Protein AF-A0A2N5IBX5-F1 (afdb_monomer_lite)

pLDDT: mean 93.37, std 4.97, range [61.84, 98.31]

Secondary structure (DSSP, 8-state):
-PPEEEEEEEEEESS-TT-TTS-EEEEEEEEETTEEEEEEEEEESHHHHHHHHHHHHHHHHTTSEEEEETTEEE---HHHHHHHHHHHHTT-EEGGGGGGTEEEEEEEEEETT---HHHHHIIIIIS-PEEEEE-SSEEEEEEEE-SHHHHHHS-SEEE-SSEEEEEEEEE--

Structure (mmCIF, N/CA/C/O backbone):
data_AF-A0A2N5IBX5-F1
#
_entry.id   AF-A0A2N5IBX5-F1
#
loop_
_atom_site.group_PDB
_atom_site.id
_atom_site.type_symbol
_atom_site.label_atom_id
_atom_site.label_alt_id
_atom_site.label_comp_id
_atom_site.label_asym_id
_atom_site.label_entity_id
_atom_site.label_seq_id
_atom_site.pdbx_PDB_ins_code
_atom_site.Cartn_x
_atom_site.Cartn_y
_atom_site.Cartn_z
_atom_site.occupancy
_atom_site.B_iso_or_equiv
_atom_site.auth_seq_id
_atom_site.auth_comp_id
_atom_site.auth_asym_id
_atom_site.auth_atom_id
_atom_site.pdbx_PDB_model_num
ATOM 1 N N . MET A 1 1 ? 4.826 -23.643 -7.297 1.00 61.84 1 MET A N 1
ATOM 2 C CA . MET A 1 1 ? 4.176 -22.363 -6.948 1.00 61.84 1 MET A CA 1
ATOM 3 C C . MET A 1 1 ? 3.942 -21.624 -8.258 1.00 61.84 1 MET A C 1
ATOM 5 O O . MET A 1 1 ? 4.809 -21.722 -9.117 1.00 61.84 1 MET A O 1
ATOM 9 N N . ASN A 1 2 ? 2.783 -20.997 -8.477 1.00 76.62 2 ASN A N 1
ATOM 10 C CA . ASN A 1 2 ? 2.598 -20.185 -9.686 1.00 76.62 2 ASN A CA 1
ATOM 11 C C . ASN A 1 2 ? 3.359 -18.866 -9.498 1.00 76.62 2 ASN A C 1
ATOM 13 O O . ASN A 1 2 ? 3.143 -18.230 -8.463 1.00 76.62 2 ASN A O 1
ATOM 17 N N . PRO A 1 3 ? 4.231 -18.470 -10.438 1.00 83.88 3 PRO A N 1
ATOM 18 C CA . PRO A 1 3 ? 5.017 -17.256 -10.285 1.00 83.88 3 PRO A CA 1
ATOM 19 C C . PRO A 1 3 ? 4.123 -16.015 -10.283 1.00 83.88 3 PRO A C 1
ATOM 21 O O . PRO A 1 3 ? 3.075 -15.982 -10.940 1.00 83.88 3 PRO A O 1
ATOM 24 N N . VAL A 1 4 ? 4.550 -14.993 -9.546 1.00 93.25 4 VAL A N 1
ATOM 25 C CA . VAL A 1 4 ? 3.937 -13.663 -9.580 1.00 93.25 4 VAL A CA 1
ATOM 26 C C . VAL A 1 4 ? 4.426 -12.947 -10.834 1.00 93.25 4 VAL A C 1
ATOM 28 O O . VAL A 1 4 ? 5.617 -12.967 -11.138 1.00 93.25 4 VAL A O 1
ATOM 31 N N . ILE A 1 5 ? 3.517 -12.310 -11.570 1.00 95.06 5 ILE A N 1
ATOM 32 C CA . ILE A 1 5 ? 3.883 -11.480 -12.723 1.00 95.06 5 ILE A CA 1
ATOM 33 C C . ILE A 1 5 ? 3.550 -10.034 -12.381 1.00 95.06 5 ILE A C 1
ATOM 35 O O . ILE A 1 5 ? 2.377 -9.691 -12.254 1.00 95.06 5 ILE A O 1
ATOM 39 N N . GLU A 1 6 ? 4.558 -9.183 -12.243 1.00 95.75 6 GLU A N 1
ATOM 40 C CA . GLU A 1 6 ? 4.355 -7.741 -12.120 1.00 95.75 6 GLU A CA 1
ATOM 41 C C . GLU A 1 6 ? 4.065 -7.130 -13.485 1.00 95.75 6 GLU A C 1
ATOM 43 O O . GLU A 1 6 ? 4.820 -7.325 -14.436 1.00 95.75 6 GLU A O 1
ATOM 48 N N . LEU A 1 7 ? 2.971 -6.386 -13.576 1.00 95.50 7 LEU A N 1
ATOM 49 C CA . LEU A 1 7 ? 2.484 -5.788 -14.813 1.00 95.50 7 LEU A CA 1
ATOM 50 C C . LEU A 1 7 ? 2.868 -4.312 -14.920 1.00 95.50 7 LEU A C 1
ATOM 52 O O . LEU A 1 7 ? 3.318 -3.856 -15.965 1.00 95.50 7 LEU A O 1
ATOM 56 N N . GLU A 1 8 ? 2.694 -3.569 -13.829 1.00 95.38 8 GLU A N 1
ATOM 57 C CA . GLU A 1 8 ? 2.889 -2.122 -13.781 1.00 95.38 8 GLU A CA 1
ATOM 58 C C . GLU A 1 8 ? 3.352 -1.709 -12.380 1.00 95.38 8 GLU A C 1
ATOM 60 O O . GLU A 1 8 ? 3.069 -2.386 -11.389 1.00 95.38 8 GLU A O 1
ATOM 65 N N . ARG A 1 9 ? 4.063 -0.583 -12.281 1.00 96.12 9 ARG A N 1
ATOM 66 C CA . ARG A 1 9 ? 4.423 0.038 -11.004 1.00 96.12 9 ARG A CA 1
ATOM 67 C C . ARG A 1 9 ? 4.154 1.531 -11.055 1.00 96.12 9 ARG A C 1
ATOM 69 O O . ARG A 1 9 ? 4.441 2.177 -12.060 1.00 96.12 9 ARG A O 1
ATOM 76 N N . LEU A 1 10 ? 3.659 2.076 -9.952 1.00 97.19 10 LEU A N 1
ATOM 77 C CA . LEU A 1 10 ? 3.429 3.507 -9.783 1.00 97.19 10 LEU A CA 1
ATOM 78 C C . LEU A 1 10 ? 4.025 3.962 -8.461 1.00 97.19 10 LEU A C 1
ATOM 80 O O . LEU A 1 10 ? 3.956 3.252 -7.461 1.00 97.19 10 LEU A O 1
ATOM 84 N N . VAL A 1 11 ? 4.586 5.166 -8.455 1.00 96.31 11 VAL A N 1
ATOM 85 C CA . VAL A 1 11 ? 5.093 5.801 -7.240 1.00 96.31 11 VAL A CA 1
ATOM 86 C C . VAL A 1 11 ? 4.441 7.159 -7.097 1.00 96.31 11 VAL A C 1
ATOM 88 O O . VAL A 1 11 ? 4.444 7.949 -8.040 1.00 96.31 11 VAL A O 1
ATOM 91 N N . TYR A 1 12 ? 3.928 7.434 -5.905 1.00 97.06 12 TYR A N 1
ATOM 92 C CA . TYR A 1 12 ? 3.357 8.721 -5.542 1.00 97.06 12 TYR A CA 1
ATOM 93 C C . TYR A 1 12 ? 4.194 9.401 -4.461 1.00 97.06 12 TYR A C 1
ATOM 95 O O . TYR A 1 12 ? 4.628 8.721 -3.537 1.00 97.06 12 TYR A O 1
ATOM 103 N N . PHE A 1 13 ? 4.403 10.715 -4.546 1.00 95.88 13 PHE A N 1
ATOM 104 C CA . PHE A 1 13 ? 5.039 11.528 -3.496 1.00 95.88 13 PHE A CA 1
ATOM 105 C C . PHE A 1 13 ? 4.012 12.476 -2.857 1.00 95.88 13 PHE A C 1
ATOM 107 O O . PHE A 1 13 ? 3.122 12.949 -3.563 1.00 95.88 13 PHE A O 1
ATOM 114 N N . PHE A 1 14 ? 4.120 12.768 -1.554 1.00 94.88 14 PHE A N 1
ATOM 115 C CA . PHE A 1 14 ? 3.107 13.572 -0.844 1.00 94.88 14 PHE A CA 1
ATOM 116 C C . PHE A 1 14 ? 3.429 15.073 -0.787 1.00 94.88 14 PHE A C 1
ATOM 118 O O . PHE A 1 14 ? 2.514 15.889 -0.813 1.00 94.88 14 PHE A O 1
ATOM 125 N N . LYS A 1 15 ? 4.708 15.460 -0.746 1.00 90.81 15 LYS A N 1
ATOM 126 C CA . LYS A 1 15 ? 5.141 16.866 -0.659 1.00 90.81 15 LYS A CA 1
ATOM 127 C C . LYS A 1 15 ? 6.097 17.261 -1.774 1.00 90.81 15 LYS A C 1
ATOM 129 O O . LYS A 1 15 ? 5.766 18.105 -2.602 1.00 90.81 15 LYS A O 1
ATOM 134 N N . ASN A 1 16 ? 7.296 16.675 -1.801 1.00 87.12 16 ASN A N 1
ATOM 135 C CA . ASN A 1 16 ? 8.344 17.042 -2.755 1.00 87.12 16 ASN A CA 1
ATOM 136 C C . ASN A 1 16 ? 9.112 15.816 -3.262 1.00 87.12 16 ASN A C 1
ATOM 138 O O . ASN A 1 16 ? 9.806 15.150 -2.501 1.00 87.12 16 ASN A O 1
ATOM 142 N N . LYS A 1 17 ? 9.050 15.567 -4.574 1.00 84.88 17 LYS A N 1
ATOM 143 C CA . LYS A 1 17 ? 9.730 14.434 -5.219 1.00 84.88 17 LYS A CA 1
ATOM 144 C C . LYS A 1 17 ? 11.251 14.410 -5.053 1.00 84.88 17 LYS A C 1
ATOM 146 O O . LYS A 1 17 ? 11.830 13.332 -5.107 1.00 84.88 17 LYS A O 1
ATOM 151 N N . GLU A 1 18 ? 11.885 15.571 -4.889 1.00 83.12 18 GLU A N 1
ATOM 152 C CA . GLU A 1 18 ? 13.346 15.686 -4.782 1.00 83.12 18 GLU A CA 1
ATOM 153 C C . GLU A 1 18 ? 13.850 15.463 -3.347 1.00 83.12 18 GLU A C 1
ATOM 155 O O . GLU A 1 18 ? 15.055 15.330 -3.130 1.00 83.12 18 GLU A O 1
ATOM 160 N N . ASP A 1 19 ? 12.950 15.439 -2.359 1.00 83.44 19 ASP A N 1
ATOM 161 C CA . ASP A 1 19 ? 13.322 15.213 -0.969 1.00 83.44 19 ASP A CA 1
ATOM 162 C C . ASP A 1 19 ? 13.485 13.707 -0.694 1.00 83.44 19 ASP A C 1
ATOM 164 O O . ASP A 1 19 ? 12.643 12.860 -1.025 1.00 83.44 19 ASP A O 1
ATOM 168 N N . ARG A 1 20 ? 14.635 13.370 -0.114 1.00 74.12 20 ARG A N 1
ATOM 169 C CA . ARG A 1 20 ? 15.048 11.994 0.164 1.00 74.12 20 ARG A CA 1
ATOM 170 C C . ARG A 1 20 ? 14.290 11.405 1.349 1.00 74.12 20 ARG A C 1
ATOM 172 O O . ARG A 1 20 ? 14.019 10.203 1.359 1.00 74.12 20 ARG A O 1
ATOM 179 N N . ASP A 1 21 ? 13.935 12.258 2.302 1.00 82.06 21 ASP A N 1
ATOM 180 C CA . ASP A 1 21 ? 13.206 11.888 3.514 1.00 82.06 21 ASP A CA 1
ATOM 181 C C . ASP A 1 21 ? 11.698 12.132 3.341 1.00 82.06 21 ASP A C 1
ATOM 183 O O . ASP A 1 21 ? 10.931 12.133 4.297 1.00 82.06 21 ASP A O 1
ATOM 187 N N . GLU A 1 22 ? 11.246 12.338 2.103 1.00 86.25 22 GLU A N 1
ATOM 188 C CA . GLU A 1 22 ? 9.831 12.472 1.797 1.00 86.25 22 GLU A CA 1
ATOM 189 C C . GLU A 1 22 ? 9.166 11.104 1.651 1.00 86.25 22 GLU A C 1
ATOM 191 O O . GLU A 1 22 ? 9.677 10.199 0.977 1.00 86.25 22 GLU A O 1
ATOM 196 N N . ASN A 1 23 ? 7.980 10.984 2.252 1.00 91.44 23 ASN A N 1
ATOM 197 C CA . ASN A 1 23 ? 7.129 9.813 2.117 1.00 91.44 23 ASN A CA 1
ATOM 198 C C . ASN A 1 23 ? 6.737 9.594 0.653 1.00 91.44 23 ASN A C 1
ATOM 200 O O . ASN A 1 23 ? 6.335 10.513 -0.063 1.00 91.44 23 ASN A O 1
ATOM 204 N N . LYS A 1 24 ? 6.797 8.340 0.217 1.00 94.50 24 LYS A N 1
ATOM 205 C CA . LYS A 1 24 ? 6.314 7.910 -1.091 1.00 94.50 24 LYS A CA 1
ATOM 206 C C . LYS A 1 24 ? 5.458 6.665 -0.931 1.00 94.50 24 LYS A C 1
ATOM 208 O O . LYS A 1 24 ? 5.744 5.832 -0.078 1.00 94.50 24 LYS A O 1
ATOM 213 N N . LEU A 1 25 ? 4.412 6.538 -1.739 1.00 96.31 25 LEU A N 1
ATOM 214 C CA . LEU A 1 25 ? 3.569 5.347 -1.837 1.00 96.31 25 LEU A CA 1
ATOM 215 C C . LEU A 1 25 ? 3.943 4.587 -3.108 1.00 96.31 25 LEU A C 1
ATOM 217 O O . LEU A 1 25 ? 3.836 5.134 -4.204 1.00 96.31 25 LEU A O 1
ATOM 221 N N . PHE A 1 26 ? 4.364 3.334 -2.963 1.00 96.12 26 PHE A N 1
ATOM 222 C CA . PHE A 1 26 ? 4.763 2.478 -4.079 1.00 96.12 26 PHE A CA 1
ATOM 223 C C . PHE A 1 26 ? 3.701 1.414 -4.315 1.00 96.12 26 PHE A C 1
ATOM 225 O O . PHE A 1 26 ? 3.444 0.576 -3.449 1.00 96.12 26 PHE A O 1
ATOM 232 N N . LEU A 1 27 ? 3.088 1.454 -5.493 1.00 97.12 27 LEU A N 1
ATOM 233 C CA . LEU A 1 27 ? 2.064 0.518 -5.926 1.00 97.12 27 LEU A CA 1
ATOM 234 C C . LEU A 1 27 ? 2.621 -0.416 -6.991 1.00 97.12 27 LEU A C 1
ATOM 236 O O . LEU A 1 27 ? 3.339 0.014 -7.895 1.00 97.12 27 LEU A O 1
ATOM 240 N N . VAL A 1 28 ? 2.232 -1.681 -6.909 1.00 96.56 28 VAL A N 1
ATOM 241 C CA . VAL A 1 28 ? 2.526 -2.696 -7.919 1.00 96.56 28 VAL A CA 1
ATOM 242 C C . VAL A 1 28 ? 1.215 -3.284 -8.400 1.00 96.56 28 VAL A C 1
ATOM 244 O O . VAL A 1 28 ? 0.395 -3.709 -7.590 1.00 96.56 28 VAL A O 1
ATOM 247 N N . GLN A 1 29 ? 1.025 -3.334 -9.711 1.00 96.81 29 GLN A N 1
ATOM 248 C CA . GLN A 1 29 ? 0.014 -4.179 -10.317 1.00 96.81 29 GLN A CA 1
ATOM 249 C C . GLN A 1 29 ? 0.632 -5.551 -10.542 1.00 96.81 29 GLN A C 1
ATOM 251 O O . GLN A 1 29 ? 1.637 -5.669 -11.243 1.00 96.81 29 GLN A O 1
ATOM 256 N N . GLU A 1 30 ? 0.047 -6.594 -9.971 1.00 95.50 30 GLU A N 1
ATOM 257 C CA . GLU A 1 30 ? 0.514 -7.959 -10.182 1.00 95.50 30 GLU A CA 1
ATOM 258 C C . GLU A 1 30 ? -0.616 -8.893 -10.597 1.00 95.50 30 GLU A C 1
ATOM 260 O O . GLU A 1 30 ? -1.778 -8.733 -10.219 1.00 95.50 30 GLU A O 1
ATOM 265 N N . LYS A 1 31 ? -0.258 -9.890 -11.406 1.00 93.75 31 LYS A N 1
ATOM 266 C CA . LYS A 1 31 ? -1.092 -11.038 -11.724 1.00 93.75 31 LYS A CA 1
ATOM 267 C C . LYS A 1 31 ? -0.643 -12.215 -10.871 1.00 93.75 31 LYS A C 1
ATOM 269 O O . LYS A 1 31 ? 0.444 -12.758 -11.078 1.00 93.75 31 LYS A O 1
ATOM 274 N N . LYS A 1 32 ? -1.513 -12.650 -9.965 1.00 86.81 32 LYS A N 1
ATOM 275 C CA . LYS A 1 32 ? -1.307 -13.819 -9.106 1.00 86.81 32 LYS A CA 1
ATOM 276 C C . LYS A 1 32 ? -2.515 -14.738 -9.212 1.00 86.81 32 LYS A C 1
ATOM 278 O O . LYS A 1 32 ? -3.653 -14.296 -9.096 1.00 86.81 32 LYS A O 1
ATOM 283 N N . GLU A 1 33 ? -2.272 -16.014 -9.515 1.00 86.69 33 GLU A N 1
ATOM 284 C CA . GLU A 1 33 ? -3.335 -17.027 -9.670 1.00 86.69 33 GLU A CA 1
ATOM 285 C C . GLU A 1 33 ? -4.450 -16.607 -10.652 1.00 86.69 33 GLU A C 1
ATOM 287 O O . GLU A 1 33 ? -5.634 -16.862 -10.447 1.00 86.69 33 GLU A O 1
ATOM 292 N N . GLY A 1 34 ? -4.068 -15.925 -11.736 1.00 85.31 34 GLY A N 1
ATOM 293 C CA . GLY A 1 34 ? -4.995 -15.464 -12.774 1.00 85.31 34 GLY A CA 1
ATOM 294 C C . GLY A 1 34 ? -5.746 -14.170 -12.450 1.00 85.31 34 GLY A C 1
ATOM 295 O O . GLY A 1 34 ? -6.399 -13.635 -13.344 1.00 85.31 34 GLY A O 1
ATOM 296 N N . LYS A 1 35 ? -5.620 -13.632 -11.233 1.00 89.50 35 LYS A N 1
ATOM 297 C CA . LYS A 1 35 ? -6.233 -12.363 -10.825 1.00 89.50 35 LYS A CA 1
ATOM 298 C C . LYS A 1 35 ? -5.225 -11.230 -10.928 1.00 89.50 35 LYS A C 1
ATOM 300 O O . LYS A 1 35 ? -4.093 -11.387 -10.483 1.00 89.50 35 LYS A O 1
ATOM 305 N N . VAL A 1 36 ? -5.650 -10.114 -11.512 1.00 93.19 36 VAL A N 1
ATOM 306 C CA . VAL A 1 36 ? -4.879 -8.868 -11.546 1.00 93.19 36 VAL A CA 1
ATOM 307 C C . VAL A 1 36 ? -5.333 -7.998 -10.383 1.00 93.19 36 VAL A C 1
ATOM 309 O O . VAL A 1 36 ? -6.532 -7.767 -10.228 1.00 93.19 36 VAL A O 1
ATOM 312 N N . CYS A 1 37 ? -4.396 -7.536 -9.564 1.00 93.81 37 CYS A N 1
ATOM 313 C CA . CYS A 1 37 ? -4.676 -6.626 -8.462 1.00 93.81 37 CYS A CA 1
ATOM 314 C C . CYS A 1 37 ? -3.578 -5.575 -8.315 1.00 93.81 37 CYS A C 1
ATOM 316 O O . CYS A 1 37 ? -2.423 -5.800 -8.673 1.00 93.81 37 CYS A O 1
ATOM 318 N N . TRP A 1 38 ? -3.962 -4.426 -7.765 1.00 96.06 38 TRP A N 1
ATOM 319 C CA . TRP A 1 38 ? -3.033 -3.413 -7.291 1.00 96.06 38 TRP A CA 1
ATOM 320 C C . TRP A 1 38 ? -2.717 -3.664 -5.821 1.00 96.06 38 TRP A C 1
ATOM 322 O O . TRP A 1 38 ? -3.618 -3.875 -5.010 1.00 96.06 38 TRP A O 1
ATOM 332 N N . ILE A 1 39 ? -1.433 -3.644 -5.483 1.00 94.31 39 ILE A N 1
ATOM 333 C CA . ILE A 1 39 ? -0.939 -3.835 -4.124 1.00 94.31 39 ILE A CA 1
ATOM 334 C C . ILE A 1 39 ? -0.144 -2.594 -3.719 1.00 94.31 39 ILE A C 1
ATOM 336 O O . ILE A 1 39 ? 0.829 -2.248 -4.398 1.00 94.31 39 ILE A O 1
ATOM 340 N N . PRO A 1 40 ? -0.508 -1.930 -2.610 1.00 93.81 40 PRO A N 1
ATOM 341 C CA . PRO A 1 40 ? 0.366 -0.957 -1.979 1.00 93.81 40 PRO A CA 1
ATOM 342 C C . PRO A 1 40 ? 1.542 -1.691 -1.333 1.00 93.81 40 PRO A C 1
ATOM 344 O O . PRO A 1 40 ? 1.431 -2.219 -0.230 1.00 93.81 40 PRO A O 1
ATOM 347 N N . LEU A 1 41 ? 2.667 -1.760 -2.044 1.00 92.00 41 LEU A N 1
ATOM 348 C CA . LEU A 1 41 ? 3.846 -2.495 -1.596 1.00 92.00 41 LEU A CA 1
ATOM 349 C C . LEU A 1 41 ? 4.393 -1.897 -0.299 1.00 92.00 41 LEU A C 1
ATOM 351 O O . LEU A 1 41 ? 4.709 -2.627 0.635 1.00 92.00 41 LEU A O 1
ATOM 355 N N . THR A 1 42 ? 4.506 -0.569 -0.249 1.00 92.25 42 THR A N 1
ATOM 356 C CA . THR A 1 42 ? 4.929 0.156 0.949 1.00 92.25 42 THR A CA 1
ATOM 357 C C . THR A 1 42 ? 4.656 1.653 0.829 1.00 92.25 42 THR A C 1
ATOM 359 O O . THR A 1 42 ? 4.404 2.174 -0.263 1.00 92.25 42 THR A O 1
ATOM 362 N N . LYS A 1 43 ? 4.690 2.337 1.974 1.00 93.69 43 LYS A N 1
ATOM 363 C CA . LYS A 1 43 ? 4.541 3.781 2.096 1.00 93.69 43 LYS A CA 1
ATOM 364 C C . LYS A 1 43 ? 5.485 4.282 3.169 1.00 93.69 43 LYS A C 1
ATOM 366 O O . LYS A 1 43 ? 5.389 3.852 4.317 1.00 93.69 43 LYS A O 1
ATOM 371 N N . GLY A 1 44 ? 6.363 5.195 2.791 1.00 91.62 44 GLY A N 1
ATOM 372 C CA . GLY A 1 44 ? 7.407 5.672 3.678 1.00 91.62 44 GLY A CA 1
ATOM 373 C C . GLY A 1 44 ? 8.545 6.337 2.926 1.00 91.62 44 GLY A C 1
ATOM 374 O O . GLY A 1 44 ? 8.436 6.593 1.726 1.00 91.62 44 GLY A O 1
ATOM 375 N N . TRP A 1 45 ? 9.637 6.613 3.628 1.00 88.31 45 TRP A N 1
ATOM 376 C CA . TRP A 1 45 ? 10.835 7.200 3.022 1.00 88.31 45 TRP A CA 1
ATOM 377 C C . TRP A 1 45 ? 11.563 6.170 2.155 1.00 88.31 45 TRP A C 1
ATOM 379 O O . TRP A 1 45 ? 11.373 4.959 2.307 1.00 88.31 45 TRP A O 1
ATOM 389 N N . ASP A 1 46 ? 12.461 6.635 1.285 1.00 80.62 46 ASP A N 1
ATOM 390 C CA . ASP A 1 46 ? 13.187 5.794 0.320 1.00 80.62 46 ASP A CA 1
ATOM 391 C C . ASP A 1 46 ? 13.835 4.549 0.949 1.00 80.62 46 ASP A C 1
ATOM 393 O O . ASP A 1 46 ? 13.846 3.477 0.351 1.00 80.62 46 ASP A O 1
ATOM 397 N N . TYR A 1 47 ? 14.341 4.637 2.181 1.00 83.12 47 TYR A N 1
ATOM 398 C CA . TYR A 1 47 ? 14.936 3.484 2.869 1.00 83.12 47 TYR A CA 1
ATOM 399 C C . TYR A 1 47 ? 13.947 2.354 3.171 1.00 83.12 47 TYR A C 1
ATOM 401 O O . TYR A 1 47 ? 14.323 1.185 3.085 1.00 83.12 47 TYR A O 1
ATOM 409 N N . GLN A 1 48 ? 12.693 2.676 3.486 1.00 85.50 48 GLN A N 1
ATOM 410 C CA . GLN A 1 48 ? 11.658 1.667 3.731 1.00 85.50 48 GLN A CA 1
ATOM 411 C C . GLN A 1 48 ? 11.257 0.971 2.425 1.00 85.50 48 GLN A C 1
ATOM 413 O O . GLN A 1 48 ? 10.986 -0.228 2.415 1.00 85.50 48 GLN A O 1
ATOM 418 N N . LEU A 1 49 ? 11.320 1.695 1.304 1.00 86.12 49 LEU A N 1
ATOM 419 C CA . LEU A 1 49 ? 11.126 1.143 -0.037 1.00 86.12 49 LEU A CA 1
ATOM 420 C C . LEU A 1 49 ? 12.200 0.123 -0.400 1.00 86.12 49 LEU A C 1
ATOM 422 O O . LEU A 1 49 ? 11.879 -0.946 -0.921 1.00 86.12 49 LEU A O 1
ATOM 426 N N . TRP A 1 50 ? 13.464 0.417 -0.086 1.00 89.69 50 TRP A N 1
ATOM 427 C CA . TRP A 1 50 ? 14.579 -0.464 -0.433 1.00 89.69 50 TRP A CA 1
ATOM 428 C C . TRP A 1 50 ? 14.499 -1.845 0.214 1.00 89.69 50 TRP A C 1
ATOM 430 O O . TRP A 1 50 ? 14.929 -2.810 -0.413 1.00 89.69 50 TRP A O 1
ATOM 440 N N . TYR A 1 51 ? 13.910 -1.960 1.407 1.00 91.19 51 TYR A N 1
ATOM 441 C CA . TYR A 1 51 ? 13.666 -3.258 2.039 1.00 91.19 51 TYR A CA 1
ATOM 442 C C . TYR A 1 51 ? 12.772 -4.150 1.159 1.00 91.19 51 TYR A C 1
ATOM 444 O O . TYR A 1 51 ? 13.180 -5.238 0.757 1.00 91.19 51 TYR A O 1
ATOM 452 N N . HIS A 1 52 ? 11.599 -3.647 0.765 1.00 92.50 52 HIS A N 1
ATOM 453 C CA . HIS A 1 52 ? 10.647 -4.403 -0.055 1.00 92.50 52 HIS A CA 1
ATOM 454 C C . HIS A 1 52 ? 11.125 -4.609 -1.497 1.00 92.50 52 HIS A C 1
ATOM 456 O O . HIS A 1 52 ? 10.863 -5.651 -2.098 1.00 92.50 52 HIS A O 1
ATOM 462 N N . ILE A 1 53 ? 11.852 -3.639 -2.061 1.00 93.06 53 ILE A N 1
ATOM 463 C CA . ILE A 1 53 ? 12.495 -3.795 -3.372 1.00 93.06 53 ILE A CA 1
ATOM 464 C C . ILE A 1 53 ? 13.541 -4.917 -3.314 1.00 93.06 53 ILE A C 1
ATOM 466 O O . ILE A 1 53 ? 13.609 -5.720 -4.239 1.00 93.06 53 ILE A O 1
ATOM 470 N N . GLY A 1 54 ? 14.325 -5.000 -2.235 1.00 93.56 54 GLY A N 1
ATOM 471 C CA . GLY A 1 54 ? 15.302 -6.069 -2.027 1.00 93.56 54 GLY A CA 1
ATOM 472 C C . GLY A 1 54 ? 14.652 -7.448 -1.912 1.00 93.56 54 GLY A C 1
ATOM 473 O O . GLY A 1 54 ? 15.080 -8.372 -2.600 1.00 93.56 54 GLY A O 1
ATOM 474 N N . GLU A 1 55 ? 13.585 -7.578 -1.115 1.00 94.19 55 GLU A N 1
ATOM 475 C CA . GLU A 1 55 ? 12.817 -8.829 -0.999 1.00 94.19 55 GLU A CA 1
ATOM 476 C C . GLU A 1 55 ? 12.295 -9.299 -2.362 1.00 94.19 55 GLU A C 1
ATOM 478 O O . GLU A 1 55 ? 12.512 -10.446 -2.754 1.00 94.19 55 GLU A O 1
ATOM 483 N N . ARG A 1 56 ? 11.660 -8.403 -3.125 1.00 95.00 56 ARG A N 1
ATOM 484 C CA . ARG A 1 56 ? 11.129 -8.734 -4.457 1.00 95.00 56 ARG A CA 1
ATOM 485 C C . ARG A 1 56 ? 12.227 -8.990 -5.486 1.00 95.00 56 ARG A C 1
ATOM 487 O O . ARG A 1 56 ? 12.053 -9.846 -6.346 1.00 95.00 56 ARG A O 1
ATOM 494 N N . GLY A 1 57 ? 13.373 -8.326 -5.360 1.00 94.94 57 GLY A N 1
ATOM 495 C CA . GLY A 1 57 ? 14.572 -8.637 -6.133 1.00 94.94 57 GLY A CA 1
ATOM 496 C C . GLY A 1 57 ? 15.086 -10.057 -5.874 1.00 94.94 57 GLY A C 1
ATOM 497 O O . GLY A 1 57 ? 15.464 -10.749 -6.813 1.00 94.94 57 GLY A O 1
ATOM 498 N N . GLY A 1 58 ? 15.020 -10.530 -4.625 1.00 94.81 58 GLY A N 1
ATOM 499 C CA . GLY A 1 58 ? 15.304 -11.926 -4.281 1.00 94.81 58 GLY A CA 1
ATOM 500 C C . GLY A 1 58 ? 14.313 -12.912 -4.910 1.00 94.81 58 GLY A C 1
ATOM 501 O O . GLY A 1 58 ? 14.729 -13.955 -5.407 1.00 94.81 58 GLY A O 1
ATOM 502 N N . LEU A 1 59 ? 13.019 -12.567 -4.955 1.00 94.81 59 LEU A N 1
ATOM 503 C CA . LEU A 1 59 ? 12.008 -13.372 -5.659 1.00 94.81 59 LEU A CA 1
ATOM 504 C C . LEU A 1 59 ? 12.260 -13.424 -7.171 1.00 94.81 59 LEU A C 1
ATOM 506 O O . LEU A 1 59 ? 12.022 -14.456 -7.793 1.00 94.81 59 LEU A O 1
ATOM 510 N N . ALA A 1 60 ? 12.737 -12.326 -7.762 1.00 94.19 60 ALA A N 1
ATOM 511 C CA . ALA A 1 60 ? 13.100 -12.289 -9.175 1.00 94.19 60 ALA A CA 1
ATOM 512 C C . ALA A 1 60 ? 14.279 -13.231 -9.472 1.00 94.19 60 ALA A C 1
ATOM 514 O O . ALA A 1 60 ? 14.187 -14.062 -10.374 1.00 94.19 60 ALA A O 1
ATOM 515 N N . GLU A 1 61 ? 15.329 -13.180 -8.644 1.00 92.50 61 GLU A N 1
ATOM 516 C CA . GLU A 1 61 ? 16.496 -14.069 -8.741 1.00 92.50 61 GLU A CA 1
ATOM 517 C C . GLU A 1 61 ? 16.118 -15.553 -8.570 1.00 92.50 61 GLU A C 1
ATOM 519 O O . GLU A 1 61 ? 16.669 -16.427 -9.236 1.00 92.50 61 GLU A O 1
ATOM 524 N N . ALA A 1 62 ? 15.138 -15.843 -7.709 1.00 93.69 62 ALA A N 1
ATOM 525 C CA . ALA A 1 62 ? 14.606 -17.187 -7.488 1.00 93.69 62 ALA A CA 1
ATOM 526 C C . ALA A 1 62 ? 13.628 -17.669 -8.582 1.00 93.69 62 ALA A C 1
ATOM 528 O O . ALA A 1 62 ? 13.095 -18.773 -8.477 1.00 93.69 62 ALA A O 1
ATOM 529 N N . GLU A 1 63 ? 13.374 -16.861 -9.618 1.00 93.31 63 GLU A N 1
ATOM 530 C CA . GLU A 1 63 ? 12.361 -17.112 -10.654 1.00 93.31 63 GLU A CA 1
ATOM 531 C C . GLU A 1 63 ? 10.933 -17.286 -10.094 1.00 93.31 63 GLU A C 1
ATOM 533 O O . GLU A 1 63 ? 10.096 -17.990 -10.664 1.00 93.31 63 GLU A O 1
ATOM 538 N N . GLU A 1 64 ? 10.631 -16.633 -8.973 1.00 93.81 64 GLU A N 1
ATOM 539 C CA . GLU A 1 64 ? 9.296 -16.589 -8.362 1.00 93.81 64 GLU A CA 1
ATOM 540 C C . GLU A 1 64 ? 8.529 -15.308 -8.735 1.00 93.81 64 GLU A C 1
ATOM 542 O O . GLU A 1 64 ? 7.304 -15.246 -8.582 1.00 93.81 64 GLU A O 1
ATOM 547 N N . LEU A 1 65 ? 9.237 -14.309 -9.277 1.00 94.50 65 LEU A N 1
ATOM 548 C CA . LEU A 1 65 ? 8.700 -13.049 -9.782 1.00 94.50 65 LEU A CA 1
ATOM 549 C C . LEU A 1 65 ? 9.204 -12.772 -11.203 1.00 94.50 65 LEU A C 1
ATOM 551 O O . LEU A 1 65 ? 10.396 -12.844 -11.487 1.00 94.50 65 LEU A O 1
ATOM 555 N N . PHE A 1 66 ? 8.282 -12.412 -12.091 1.00 94.81 66 PHE A N 1
ATOM 556 C CA . PHE A 1 66 ? 8.558 -12.043 -13.478 1.00 94.81 66 PHE A CA 1
ATOM 557 C C . PHE A 1 66 ? 8.035 -10.637 -13.746 1.00 94.81 66 PHE A C 1
ATOM 559 O O . PHE A 1 66 ? 7.035 -10.226 -13.156 1.00 94.81 66 PHE A O 1
ATOM 566 N N . LEU A 1 67 ? 8.666 -9.922 -14.675 1.00 94.75 67 LEU A N 1
ATOM 567 C CA . LEU A 1 67 ? 8.158 -8.637 -15.158 1.00 94.75 67 LEU A CA 1
ATOM 568 C C . LEU A 1 67 ? 7.418 -8.827 -16.470 1.00 94.75 67 LEU A C 1
ATOM 570 O O . LEU A 1 67 ? 7.854 -9.593 -17.326 1.00 94.75 67 LEU A O 1
ATOM 574 N N . HIS A 1 68 ? 6.309 -8.126 -16.646 1.00 92.75 68 HIS A N 1
ATOM 575 C CA . HIS A 1 68 ? 5.631 -8.063 -17.925 1.00 92.75 68 HIS A CA 1
ATOM 576 C C . HIS A 1 68 ? 6.297 -7.006 -18.807 1.00 92.75 68 HIS A C 1
ATOM 578 O O . HIS A 1 68 ? 6.184 -5.809 -18.558 1.00 92.75 68 HIS A O 1
ATOM 584 N N . GLU A 1 69 ? 6.985 -7.445 -19.855 1.00 87.19 69 GLU A N 1
ATOM 585 C CA . GLU A 1 69 ? 7.612 -6.566 -20.841 1.00 87.19 69 GLU A CA 1
ATOM 586 C C . GLU A 1 69 ? 7.199 -7.020 -22.243 1.00 87.19 69 GLU A C 1
ATOM 588 O O . GLU A 1 69 ? 7.262 -8.202 -22.570 1.00 87.19 69 GLU A O 1
ATOM 593 N N . ASN A 1 70 ? 6.768 -6.079 -23.090 1.00 85.88 70 ASN A N 1
ATOM 594 C CA . ASN A 1 70 ? 6.388 -6.339 -24.486 1.00 85.88 70 ASN A CA 1
ATOM 595 C C . ASN A 1 70 ? 5.316 -7.434 -24.677 1.00 85.88 70 ASN A C 1
ATOM 597 O O . ASN A 1 70 ? 5.323 -8.140 -25.681 1.00 85.88 70 ASN A O 1
ATOM 601 N N . GLY A 1 71 ? 4.380 -7.569 -23.732 1.00 84.94 71 GLY A N 1
ATOM 602 C CA . GLY A 1 71 ? 3.302 -8.560 -23.813 1.00 84.94 71 GLY A CA 1
ATOM 603 C C . GLY A 1 71 ? 3.667 -9.945 -23.272 1.00 84.94 71 GLY A C 1
ATOM 604 O O . GLY A 1 71 ? 2.812 -10.831 -23.269 1.00 84.94 71 GLY A O 1
ATOM 605 N N . GLU A 1 72 ? 4.884 -10.139 -22.759 1.00 90.94 72 GLU A N 1
ATOM 606 C CA . GLU A 1 72 ? 5.366 -11.429 -22.259 1.00 90.94 72 GLU A CA 1
ATOM 607 C C . GLU A 1 72 ? 5.915 -11.331 -20.831 1.00 90.94 72 GLU A C 1
ATOM 609 O O . GLU A 1 72 ? 6.332 -10.271 -20.366 1.00 90.94 72 GLU A O 1
ATOM 614 N N . ALA A 1 73 ? 5.888 -12.452 -20.105 1.00 92.50 73 ALA A N 1
ATOM 615 C CA . ALA A 1 73 ? 6.520 -12.556 -18.794 1.00 92.50 73 ALA A CA 1
ATOM 616 C C . ALA A 1 73 ? 8.021 -12.820 -18.967 1.00 92.50 73 ALA A C 1
ATOM 618 O O . ALA A 1 73 ? 8.425 -13.831 -19.542 1.00 92.50 73 ALA A O 1
ATOM 619 N N . LYS A 1 74 ? 8.842 -11.919 -18.439 1.00 94.62 74 LYS A N 1
ATOM 620 C CA . LYS A 1 74 ? 10.294 -11.912 -18.571 1.00 94.62 74 LYS A CA 1
ATOM 621 C C . LYS A 1 74 ? 10.949 -12.190 -17.221 1.00 94.62 74 LYS A C 1
ATOM 623 O O . LYS A 1 74 ? 10.613 -11.563 -16.215 1.00 94.62 74 LYS A O 1
ATOM 628 N N . LYS A 1 75 ? 11.903 -13.122 -17.219 1.00 94.62 75 LYS A N 1
ATOM 629 C CA . LYS A 1 75 ? 12.826 -13.332 -16.095 1.00 94.62 75 LYS A CA 1
ATOM 630 C C . LYS A 1 75 ? 13.777 -12.148 -16.005 1.00 94.62 75 LYS A C 1
ATOM 632 O O . LYS A 1 75 ? 14.295 -11.721 -17.035 1.00 94.62 75 LYS A O 1
ATOM 637 N N . VAL A 1 76 ? 14.015 -11.650 -14.800 1.00 94.25 76 VAL A N 1
ATOM 638 C CA . VAL A 1 76 ? 14.949 -10.547 -14.564 1.00 94.25 76 VAL A CA 1
ATOM 639 C C . VAL A 1 76 ? 15.854 -10.881 -13.392 1.00 94.25 76 VAL A C 1
ATOM 641 O O . VAL A 1 76 ? 15.419 -11.557 -12.460 1.00 94.25 76 VAL A O 1
ATOM 644 N N . THR A 1 77 ? 17.093 -10.402 -13.427 1.00 94.81 77 THR A N 1
ATOM 645 C CA . THR A 1 77 ? 17.980 -10.502 -12.259 1.00 94.81 77 THR A CA 1
ATOM 646 C C . THR A 1 77 ? 17.580 -9.491 -11.188 1.00 94.81 77 THR A C 1
ATOM 648 O O . THR A 1 77 ? 16.837 -8.531 -11.448 1.00 94.81 77 THR A O 1
ATOM 651 N N . ILE A 1 78 ? 18.121 -9.649 -9.980 1.00 95.31 78 ILE A N 1
ATOM 652 C CA . ILE A 1 78 ? 17.961 -8.643 -8.924 1.00 95.31 78 ILE A CA 1
ATOM 653 C C . ILE A 1 78 ? 18.431 -7.244 -9.365 1.00 95.31 78 ILE A C 1
ATOM 655 O O . ILE A 1 78 ? 17.767 -6.249 -9.063 1.00 95.31 78 ILE A O 1
ATOM 659 N N . GLU A 1 79 ? 19.532 -7.126 -10.112 1.00 95.19 79 GLU A N 1
ATOM 660 C CA . GLU A 1 79 ? 20.046 -5.836 -10.590 1.00 95.19 79 GLU A CA 1
ATOM 661 C C . GLU A 1 79 ? 19.104 -5.179 -11.599 1.00 95.19 79 GLU A C 1
ATOM 663 O O . GLU A 1 79 ? 18.875 -3.967 -11.531 1.00 95.19 79 GLU A O 1
ATOM 668 N N . GLU A 1 80 ? 18.545 -5.963 -12.522 1.00 95.25 80 GLU A N 1
ATOM 669 C CA . GLU A 1 80 ? 17.562 -5.487 -13.496 1.00 95.25 80 GLU A CA 1
ATOM 670 C C . GLU A 1 80 ? 16.275 -5.032 -12.801 1.00 95.25 80 GLU A C 1
ATOM 672 O O . GLU A 1 80 ? 15.755 -3.951 -13.103 1.00 95.25 80 GLU A O 1
ATOM 677 N N . TYR A 1 81 ? 15.809 -5.800 -11.812 1.00 95.56 81 TYR A N 1
ATOM 678 C CA . TYR A 1 81 ? 14.658 -5.448 -10.986 1.00 95.56 81 TYR A CA 1
ATOM 679 C C . TYR A 1 81 ? 14.886 -4.123 -10.243 1.00 95.56 81 TYR A C 1
ATOM 681 O O . TYR A 1 81 ? 14.103 -3.178 -10.378 1.00 95.56 81 TYR A O 1
ATOM 689 N N . VAL A 1 82 ? 16.008 -4.002 -9.525 1.00 94.56 82 VAL A N 1
ATOM 690 C CA . VAL A 1 82 ? 16.381 -2.784 -8.788 1.00 94.56 82 VAL A CA 1
ATOM 691 C C . VAL A 1 82 ? 16.507 -1.584 -9.726 1.00 94.56 82 VAL A C 1
ATOM 693 O O . VAL A 1 82 ? 16.042 -0.489 -9.391 1.00 94.56 82 VAL A O 1
ATOM 696 N N . LYS A 1 83 ? 17.112 -1.763 -10.906 1.00 94.81 83 LYS A N 1
ATOM 697 C CA . LYS A 1 83 ? 17.219 -0.707 -11.920 1.00 94.81 83 LYS A CA 1
ATOM 698 C C . LYS A 1 83 ? 15.834 -0.227 -12.360 1.00 94.81 83 LYS A C 1
ATOM 700 O O . LYS A 1 83 ? 15.587 0.978 -12.356 1.00 94.81 83 LYS A O 1
ATOM 705 N N . SER A 1 84 ? 14.921 -1.147 -12.654 1.00 94.50 84 SER A N 1
ATOM 706 C CA . SER A 1 84 ? 13.540 -0.832 -13.034 1.00 94.50 84 SER A CA 1
ATOM 707 C C . SER A 1 84 ? 12.783 -0.080 -11.922 1.00 94.50 84 SER A C 1
ATOM 709 O O . SER A 1 84 ? 12.086 0.908 -12.180 1.00 94.50 84 SER A O 1
ATOM 711 N N . CYS A 1 85 ? 12.981 -0.459 -10.654 1.00 94.44 85 CYS A N 1
ATOM 712 C CA . CYS A 1 85 ? 12.418 0.273 -9.514 1.00 94.44 85 CYS A CA 1
ATOM 713 C C . CYS A 1 85 ? 12.973 1.703 -9.404 1.00 94.44 85 CYS A C 1
ATOM 715 O O . CYS A 1 85 ? 12.197 2.631 -9.179 1.00 94.44 85 CYS A O 1
ATOM 717 N N . ARG A 1 86 ? 14.282 1.914 -9.615 1.00 92.62 86 ARG A N 1
ATOM 718 C CA . ARG A 1 86 ? 14.890 3.264 -9.638 1.00 92.62 86 ARG A CA 1
ATOM 719 C C . ARG A 1 86 ? 14.288 4.143 -10.726 1.00 92.62 86 ARG A C 1
ATOM 721 O O . ARG A 1 86 ? 13.967 5.301 -10.476 1.00 92.62 86 ARG A O 1
ATOM 728 N N . GLU A 1 87 ? 14.112 3.593 -11.923 1.00 94.06 87 GLU A N 1
ATOM 729 C CA . GLU A 1 87 ? 13.479 4.306 -13.035 1.00 94.06 87 GLU A CA 1
ATOM 730 C C . GLU A 1 87 ? 12.034 4.704 -12.711 1.00 94.06 87 GLU A C 1
ATOM 732 O O . GLU A 1 87 ? 11.598 5.786 -13.103 1.00 94.06 87 GLU A O 1
ATOM 737 N N . THR A 1 88 ? 11.313 3.864 -11.965 1.00 94.06 88 THR A N 1
ATOM 738 C CA . THR A 1 88 ? 9.944 4.149 -11.509 1.00 94.06 88 THR A CA 1
ATOM 739 C C . THR A 1 88 ? 9.927 5.242 -10.434 1.00 94.06 88 THR A C 1
ATOM 741 O O . THR A 1 88 ? 9.146 6.185 -10.539 1.00 94.06 88 THR A O 1
ATOM 744 N N . LEU A 1 89 ? 10.822 5.175 -9.441 1.00 91.69 89 LEU A N 1
ATOM 745 C CA . LEU A 1 89 ? 10.961 6.196 -8.391 1.00 91.69 89 LEU A CA 1
ATOM 746 C C . LEU A 1 89 ? 11.260 7.585 -8.980 1.00 91.69 89 LEU A C 1
ATOM 748 O O . LEU A 1 89 ? 10.663 8.573 -8.565 1.00 91.69 89 LEU A O 1
ATOM 752 N N . ASN A 1 90 ? 12.109 7.661 -10.010 1.00 90.94 90 ASN A N 1
ATOM 753 C CA . ASN A 1 90 ? 12.425 8.919 -10.701 1.00 90.94 90 ASN A CA 1
ATOM 754 C C . ASN A 1 90 ? 11.232 9.521 -11.468 1.00 90.94 90 ASN A C 1
ATOM 756 O O . ASN A 1 90 ? 11.256 10.699 -11.823 1.00 90.94 90 ASN A O 1
ATOM 760 N N . LYS A 1 91 ? 10.201 8.716 -11.746 1.00 94.00 91 LYS A N 1
ATOM 761 C CA . LYS A 1 91 ? 8.959 9.120 -12.421 1.00 94.00 91 LYS A CA 1
ATOM 762 C C . LYS A 1 91 ? 7.798 9.295 -11.435 1.00 94.00 91 LYS A C 1
ATOM 764 O O . LYS A 1 91 ? 6.646 9.271 -11.861 1.00 94.00 91 LYS A O 1
ATOM 769 N N . ALA A 1 92 ? 8.086 9.447 -10.139 1.00 94.56 92 ALA A N 1
ATOM 770 C CA . ALA A 1 92 ? 7.062 9.610 -9.116 1.00 94.56 92 ALA A CA 1
ATOM 771 C C . ALA A 1 92 ? 6.111 10.781 -9.423 1.00 94.56 92 ALA A C 1
ATOM 773 O O . ALA A 1 92 ? 6.515 11.833 -9.926 1.00 94.56 92 ALA A O 1
ATOM 774 N N . ILE A 1 93 ? 4.840 10.582 -9.093 1.00 96.25 93 ILE A N 1
ATOM 775 C CA . ILE A 1 93 ? 3.711 11.446 -9.450 1.00 96.25 93 ILE A CA 1
ATOM 776 C C . ILE A 1 93 ? 3.146 12.089 -8.165 1.00 96.25 93 ILE A C 1
ATOM 778 O O . ILE A 1 93 ? 3.220 11.461 -7.109 1.00 96.25 93 ILE A O 1
ATOM 782 N N . PRO A 1 94 ? 2.578 13.311 -8.187 1.00 97.12 94 PRO A N 1
ATOM 783 C CA . PRO A 1 94 ? 1.935 13.870 -6.996 1.00 97.12 94 PRO A CA 1
ATOM 784 C C . PRO A 1 94 ? 0.807 12.970 -6.468 1.00 97.12 94 PRO A C 1
ATOM 786 O O . PRO A 1 94 ? -0.029 12.499 -7.252 1.00 97.12 94 PRO A O 1
ATOM 789 N N . ALA A 1 95 ? 0.769 12.732 -5.155 1.00 97.38 95 ALA A N 1
ATOM 790 C CA . ALA A 1 95 ? -0.202 11.849 -4.508 1.00 97.38 95 ALA A CA 1
ATOM 791 C C . ALA A 1 95 ? -1.654 12.296 -4.707 1.00 97.38 95 ALA A C 1
ATOM 793 O O . ALA A 1 95 ? -2.541 11.455 -4.744 1.00 97.38 95 ALA A O 1
ATOM 794 N N . GLU A 1 96 ? -1.917 13.582 -4.927 1.00 97.31 96 GLU A N 1
ATOM 795 C CA . GLU A 1 96 ? -3.254 14.115 -5.226 1.00 97.31 96 GLU A CA 1
ATOM 796 C C . GLU A 1 96 ? -3.859 13.482 -6.485 1.00 97.31 96 GLU A C 1
ATOM 798 O O . GLU A 1 96 ? -5.075 13.371 -6.617 1.00 97.31 96 GLU A O 1
ATOM 803 N N . THR A 1 97 ? -3.015 13.052 -7.424 1.00 97.31 97 THR A N 1
ATOM 804 C CA . THR A 1 97 ? -3.469 12.483 -8.699 1.00 97.31 97 THR A CA 1
ATOM 805 C C . THR A 1 97 ? -3.936 11.035 -8.581 1.00 97.31 97 THR A C 1
ATOM 807 O O . THR A 1 97 ? -4.591 10.540 -9.500 1.00 97.31 97 THR A O 1
ATOM 810 N N . ILE A 1 98 ? -3.637 10.348 -7.471 1.00 97.75 98 ILE A N 1
ATOM 811 C CA . ILE A 1 98 ? -3.986 8.933 -7.283 1.00 97.75 98 ILE A CA 1
ATOM 812 C C . ILE A 1 98 ? -5.499 8.708 -7.392 1.00 97.75 98 ILE A C 1
ATOM 814 O O . ILE A 1 98 ? -5.944 7.745 -8.016 1.00 97.75 98 ILE A O 1
ATOM 818 N N . PHE A 1 99 ? -6.291 9.657 -6.888 1.00 97.62 99 PHE A N 1
ATOM 819 C CA . PHE A 1 99 ? -7.752 9.587 -6.848 1.00 97.62 99 PHE A CA 1
ATOM 820 C C . PHE A 1 99 ? -8.403 9.712 -8.230 1.00 97.62 99 PHE A C 1
ATOM 822 O O . PHE A 1 99 ? -9.592 9.435 -8.378 1.00 97.62 99 PHE A O 1
ATOM 829 N N . ASN A 1 100 ? -7.643 10.086 -9.264 1.00 96.94 100 ASN A N 1
ATOM 830 C CA . ASN A 1 100 ? -8.137 10.084 -10.641 1.00 96.94 100 ASN A CA 1
ATOM 831 C C . ASN A 1 100 ? -8.257 8.661 -11.201 1.00 96.94 100 ASN A C 1
ATOM 833 O O . ASN A 1 100 ? -9.108 8.415 -12.049 1.00 96.94 100 ASN A O 1
ATOM 837 N N . ARG A 1 101 ? -7.408 7.737 -10.732 1.00 97.25 101 ARG A N 1
ATOM 838 C CA . ARG A 1 101 ? -7.316 6.359 -11.240 1.00 97.25 101 ARG A CA 1
ATOM 839 C C . ARG A 1 101 ? -7.810 5.325 -10.236 1.00 97.25 101 ARG A C 1
ATOM 841 O O . ARG A 1 101 ? -8.270 4.266 -10.647 1.00 97.25 101 ARG A O 1
ATOM 848 N N . PHE A 1 102 ? -7.729 5.624 -8.943 1.00 98.31 102 PHE A N 1
ATOM 849 C CA . PHE A 1 102 ? -7.989 4.649 -7.894 1.00 98.31 102 PHE A CA 1
ATOM 850 C C . PHE A 1 102 ? -9.064 5.103 -6.912 1.00 98.31 102 PHE A C 1
ATOM 852 O O . PHE A 1 102 ? -9.152 6.282 -6.562 1.00 98.31 102 PHE A O 1
ATOM 859 N N . ASP A 1 103 ? -9.836 4.131 -6.441 1.00 97.88 103 ASP A N 1
ATOM 860 C CA . ASP A 1 103 ? -10.610 4.200 -5.210 1.00 97.88 103 ASP A CA 1
ATOM 861 C C . ASP A 1 103 ? -9.787 3.584 -4.077 1.00 97.88 103 ASP A C 1
ATOM 863 O O . ASP A 1 103 ? -9.242 2.483 -4.207 1.00 97.88 103 ASP A O 1
ATOM 867 N N . ILE A 1 104 ? -9.678 4.312 -2.965 1.00 97.88 104 ILE A N 1
ATOM 868 C CA . ILE A 1 104 ? -8.865 3.911 -1.817 1.00 97.88 104 ILE A CA 1
ATOM 869 C C . ILE A 1 104 ? -9.769 3.761 -0.602 1.00 97.88 104 ILE A C 1
ATOM 871 O O . ILE A 1 104 ? -10.421 4.715 -0.175 1.00 97.88 104 ILE A O 1
ATOM 875 N N . GLN A 1 105 ? -9.769 2.567 -0.017 1.00 97.62 105 GLN A N 1
ATOM 876 C CA . GLN A 1 105 ? -10.534 2.251 1.182 1.00 97.62 105 GLN A CA 1
ATOM 877 C C . GLN A 1 105 ? -9.592 1.745 2.266 1.00 97.62 105 GLN A C 1
ATOM 879 O O . GLN A 1 105 ? -8.718 0.920 2.015 1.00 97.62 105 GLN A O 1
ATOM 884 N N . VAL A 1 106 ? -9.792 2.214 3.489 1.00 97.94 106 VAL A N 1
ATOM 885 C CA . VAL A 1 106 ? -9.124 1.679 4.670 1.00 97.94 106 VAL A CA 1
ATOM 886 C C . VAL A 1 106 ? -10.166 0.963 5.501 1.00 97.94 106 VAL A C 1
ATOM 888 O O . VAL A 1 106 ? -11.220 1.517 5.808 1.00 97.94 106 VAL A O 1
ATOM 891 N N . THR A 1 107 ? -9.853 -0.268 5.876 1.00 97.88 107 THR A N 1
ATOM 892 C CA . THR A 1 107 ? -10.634 -1.045 6.836 1.00 97.88 107 THR A CA 1
ATOM 893 C C . THR A 1 107 ? -9.779 -1.292 8.066 1.00 97.88 107 THR A C 1
ATOM 895 O O . THR A 1 107 ? -8.559 -1.450 7.963 1.00 97.88 107 THR A O 1
ATOM 898 N N . ALA A 1 108 ? -10.405 -1.318 9.234 1.00 97.94 108 ALA A N 1
ATOM 899 C CA . ALA A 1 108 ? -9.734 -1.702 10.458 1.00 97.94 108 ALA A CA 1
ATOM 900 C C . ALA A 1 108 ? -10.633 -2.553 11.346 1.00 97.94 108 ALA A C 1
ATOM 902 O O . ALA A 1 108 ? -11.860 -2.477 11.286 1.00 97.94 108 ALA A O 1
ATOM 903 N N . SER A 1 109 ? -10.018 -3.345 12.213 1.00 97.31 109 SER A N 1
ATOM 904 C CA . SER A 1 109 ? -10.706 -3.999 13.316 1.00 97.31 109 SER A CA 1
ATOM 905 C C . SER A 1 109 ? -9.856 -3.962 14.574 1.00 97.31 109 SER A C 1
ATOM 907 O O . SER A 1 109 ? -8.629 -3.926 14.505 1.00 97.31 109 SER A O 1
ATOM 909 N N . ARG A 1 110 ? -10.498 -3.982 15.738 1.00 96.81 110 ARG A N 1
ATOM 910 C CA . ARG A 1 110 ? -9.822 -4.205 17.018 1.00 96.81 110 ARG A CA 1
ATOM 911 C C . ARG A 1 110 ? -10.690 -5.008 17.967 1.00 96.81 110 ARG A C 1
ATOM 913 O O . ARG A 1 110 ? -11.914 -4.999 17.845 1.00 96.81 110 ARG A O 1
ATOM 920 N N . LYS A 1 111 ? -10.069 -5.648 18.953 1.00 96.69 111 LYS A N 1
ATOM 921 C CA . LYS A 1 111 ? -10.782 -6.256 20.082 1.00 96.69 111 LYS A CA 1
ATOM 922 C C . LYS A 1 111 ? -11.541 -5.208 20.900 1.00 96.69 111 LYS A C 1
ATOM 924 O O . LYS A 1 111 ? -11.104 -4.058 21.032 1.00 96.69 111 LYS A O 1
ATOM 929 N N . LYS A 1 112 ? -12.679 -5.605 21.471 1.00 94.31 112 LYS A N 1
ATOM 930 C CA . LYS A 1 112 ? -13.480 -4.735 22.350 1.00 94.31 112 LYS A CA 1
ATOM 931 C C . LYS A 1 112 ? -12.772 -4.392 23.651 1.00 94.31 112 LYS A C 1
ATOM 933 O O . LYS A 1 112 ? -12.810 -3.242 24.074 1.00 94.31 112 LYS A O 1
ATOM 938 N N . ASP A 1 113 ? -12.125 -5.381 24.259 1.00 92.00 113 ASP A N 1
ATOM 939 C CA . ASP A 1 113 ? -11.442 -5.297 25.553 1.00 92.00 113 ASP A CA 1
ATOM 940 C C . ASP A 1 11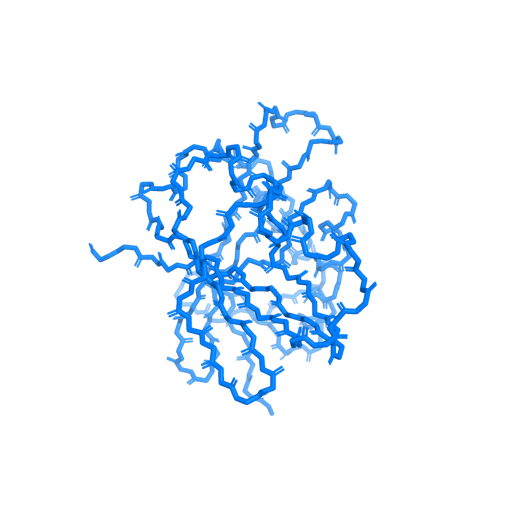3 ? -10.001 -4.771 25.441 1.00 92.00 113 ASP A C 1
ATOM 942 O O . ASP A 1 113 ? -9.194 -4.923 26.362 1.00 92.00 113 ASP A O 1
A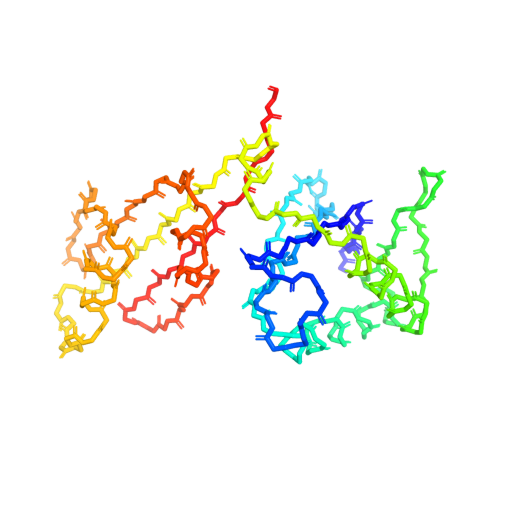TOM 946 N N . LEU A 1 114 ? -9.677 -4.133 24.311 1.00 89.75 114 LEU A N 1
ATOM 947 C CA . LEU A 1 114 ? -8.367 -3.564 24.050 1.00 89.75 114 LEU A CA 1
ATOM 948 C C . LEU A 1 114 ? -8.016 -2.505 25.102 1.00 89.75 114 LEU A C 1
ATOM 95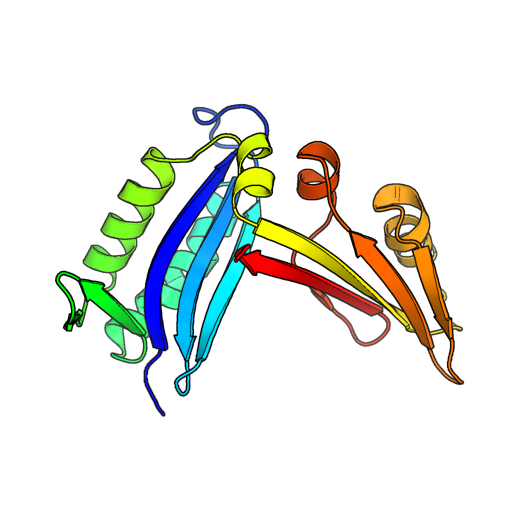0 O O . LEU A 1 114 ? -8.667 -1.470 25.201 1.00 89.75 114 LEU A O 1
ATOM 954 N N . LYS A 1 115 ? -6.936 -2.746 25.851 1.00 86.88 115 LYS A N 1
ATOM 955 C CA . LYS A 1 115 ? -6.444 -1.840 26.909 1.00 86.88 115 LYS A CA 1
ATOM 956 C C . LYS A 1 115 ? -5.444 -0.791 26.417 1.00 86.88 115 LYS A C 1
ATOM 958 O O . LYS A 1 115 ? -4.939 0.004 27.202 1.00 86.88 115 LYS A O 1
ATOM 963 N N . ARG A 1 116 ? -5.076 -0.845 25.138 1.00 88.50 116 ARG A N 1
ATOM 964 C CA . ARG A 1 116 ? -4.063 0.020 24.533 1.00 88.50 116 ARG A CA 1
ATOM 965 C C . ARG A 1 116 ? -4.722 1.267 23.957 1.00 88.50 116 ARG A C 1
ATOM 967 O O . ARG A 1 116 ? -5.061 1.306 22.776 1.00 88.50 116 ARG A O 1
ATOM 974 N N . ASP A 1 117 ? -4.847 2.295 24.789 1.00 90.00 117 ASP A N 1
ATOM 975 C CA . ASP A 1 117 ? -5.495 3.559 24.419 1.00 90.00 117 ASP A CA 1
ATOM 976 C C . ASP A 1 117 ? -4.912 4.195 23.154 1.00 90.00 117 ASP A C 1
ATOM 978 O O . ASP A 1 117 ? -5.657 4.780 22.373 1.00 90.00 117 ASP A O 1
ATOM 982 N N . TYR A 1 118 ? -3.604 4.053 22.912 1.00 91.88 118 TYR A N 1
ATOM 983 C CA . TYR A 1 118 ? -2.973 4.623 21.720 1.00 91.88 118 TYR A CA 1
ATOM 984 C C . TYR A 1 118 ? -3.543 4.034 20.420 1.00 91.88 118 TYR A C 1
ATOM 986 O O . TYR A 1 118 ? -3.717 4.766 19.459 1.00 91.88 118 TYR A O 1
ATOM 994 N N . ILE A 1 119 ? -3.914 2.747 20.390 1.00 91.81 119 ILE A N 1
ATOM 995 C CA . ILE A 1 119 ? -4.494 2.113 19.194 1.00 91.81 119 ILE A CA 1
ATOM 996 C C . ILE A 1 119 ? -5.878 2.684 18.910 1.00 91.81 119 ILE A C 1
ATOM 998 O O . ILE A 1 119 ? -6.207 2.999 17.768 1.00 91.81 119 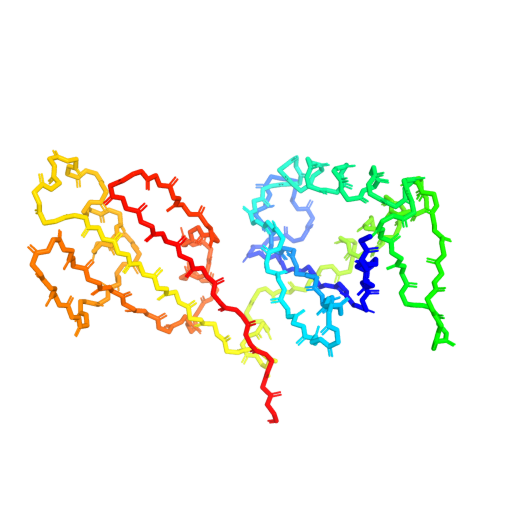ILE A O 1
ATOM 1002 N N . ILE A 1 120 ? -6.676 2.846 19.965 1.00 92.88 120 ILE A N 1
ATOM 1003 C CA . ILE A 1 120 ? -8.006 3.449 19.877 1.00 92.88 120 ILE A CA 1
ATOM 1004 C C . ILE A 1 120 ? -7.872 4.889 19.374 1.00 92.88 120 ILE A C 1
ATOM 1006 O O . ILE A 1 120 ? -8.565 5.278 18.440 1.00 92.88 120 ILE A O 1
ATOM 1010 N N . GLN A 1 121 ? -6.940 5.663 19.937 1.00 94.19 121 GLN A N 1
ATOM 1011 C CA . GLN A 1 121 ? -6.680 7.036 19.503 1.00 94.19 121 GLN A CA 1
ATOM 1012 C C . GLN A 1 121 ? -6.212 7.105 18.045 1.00 94.19 121 GLN A C 1
ATOM 1014 O O . GLN A 1 121 ? -6.738 7.922 17.294 1.00 94.19 121 GLN A O 1
ATOM 1019 N N . THR A 1 122 ? -5.301 6.235 17.611 1.00 95.38 122 THR A N 1
ATOM 1020 C CA . THR A 1 122 ? -4.828 6.225 16.223 1.00 95.38 122 THR A CA 1
ATOM 1021 C C . THR A 1 122 ? -5.953 5.882 15.245 1.00 95.38 122 THR A C 1
ATOM 1023 O O . THR A 1 122 ? -6.191 6.639 14.307 1.00 95.38 122 THR A O 1
ATOM 1026 N N . ILE A 1 123 ? -6.704 4.798 15.474 1.00 95.00 123 ILE A N 1
ATOM 1027 C CA . ILE A 1 123 ? -7.781 4.370 14.562 1.00 95.00 123 ILE A CA 1
ATOM 1028 C C . ILE A 1 123 ? -8.933 5.386 14.546 1.00 95.00 123 ILE A C 1
ATOM 1030 O O . ILE A 1 123 ? -9.370 5.813 13.476 1.00 95.00 123 ILE A O 1
ATOM 1034 N N . GLU A 1 124 ? -9.429 5.779 15.721 1.00 94.06 124 GLU A N 1
ATOM 1035 C CA . GLU A 1 124 ? -10.667 6.562 15.836 1.00 94.06 124 GLU A CA 1
ATOM 1036 C C . GLU A 1 124 ? -10.435 8.072 15.704 1.00 94.06 124 GLU A C 1
ATOM 1038 O O . GLU A 1 124 ? -11.326 8.779 15.241 1.00 94.06 124 GLU A O 1
ATOM 1043 N N . LYS A 1 125 ? -9.262 8.591 16.097 1.00 92.56 125 LYS A N 1
ATOM 1044 C CA . LYS A 1 125 ? -8.988 10.041 16.087 1.00 92.56 125 LYS A CA 1
ATOM 1045 C C . LYS A 1 125 ? -8.001 10.454 15.008 1.00 92.56 125 LYS A C 1
ATOM 1047 O O . LYS A 1 125 ? -8.307 11.357 14.240 1.00 92.56 125 LYS A O 1
ATOM 1052 N N . GLU A 1 126 ? -6.824 9.835 14.958 1.00 94.19 126 GLU A N 1
ATOM 1053 C CA . GLU A 1 126 ? -5.76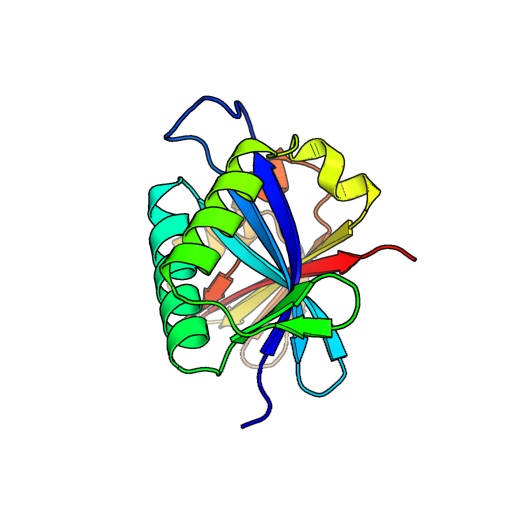1 10.275 14.039 1.00 94.19 126 GLU A CA 1
ATOM 1054 C C . GLU A 1 126 ? -6.097 9.926 12.590 1.00 94.19 126 GLU A C 1
ATOM 1056 O O . GLU A 1 126 ? -5.986 10.767 11.698 1.00 94.19 126 GLU A O 1
ATOM 1061 N N . TYR A 1 127 ? -6.543 8.693 12.356 1.00 95.88 127 TYR A N 1
ATOM 1062 C CA . TYR A 1 127 ? -6.991 8.244 11.043 1.00 95.88 127 TYR A CA 1
ATOM 1063 C C . TYR A 1 127 ? -8.453 8.633 10.778 1.00 95.88 127 TYR A C 1
ATOM 1065 O O . TYR A 1 127 ? -8.857 8.813 9.622 1.00 95.88 127 TYR A O 1
ATOM 1073 N N . GLY A 1 128 ? -9.234 8.789 11.851 1.00 95.31 128 GLY A N 1
ATOM 1074 C CA . GLY A 1 128 ? -10.640 9.172 11.796 1.00 95.31 128 GLY A CA 1
ATOM 1075 C C . GLY A 1 128 ? -11.503 8.131 11.090 1.00 95.31 128 GLY A C 1
ATOM 1076 O O . GLY A 1 128 ? -12.335 8.514 10.271 1.00 95.31 128 GLY A O 1
ATOM 1077 N N . LEU A 1 129 ? -11.256 6.834 11.323 1.00 96.81 129 LEU A N 1
ATOM 1078 C CA . LEU A 1 129 ? -12.096 5.780 10.751 1.00 96.81 129 LEU A CA 1
ATOM 1079 C C . LEU A 1 129 ? -13.442 5.714 11.475 1.00 96.81 129 LEU A C 1
ATOM 1081 O O . LEU A 1 129 ? -13.527 5.871 12.695 1.00 96.81 129 LEU A O 1
ATOM 1085 N N . GLU A 1 130 ? -14.489 5.399 10.721 1.00 96.94 130 GLU A N 1
ATOM 1086 C CA . GLU A 1 130 ? -15.852 5.332 11.233 1.00 96.94 130 GLU A CA 1
ATOM 1087 C C . GLU A 1 130 ? -16.213 3.898 11.603 1.00 96.94 130 GLU A C 1
ATOM 1089 O O . GLU A 1 130 ? -15.973 2.963 10.841 1.00 96.94 130 GLU A O 1
ATOM 1094 N N . LYS A 1 131 ? -16.812 3.705 12.782 1.00 97.44 131 LYS A N 1
ATOM 1095 C CA . LYS A 1 131 ? -17.304 2.392 13.208 1.00 97.44 131 LYS A CA 1
ATOM 1096 C C . LYS A 1 131 ? -18.478 1.966 12.324 1.00 97.44 131 LYS A C 1
ATOM 1098 O O . LYS A 1 131 ? -19.510 2.631 12.318 1.00 97.44 131 LYS A O 1
ATOM 1103 N N . VAL A 1 132 ? -18.359 0.808 11.677 1.00 97.81 132 VAL A N 1
ATOM 1104 C CA . VAL A 1 132 ? -19.397 0.262 10.783 1.00 97.81 132 VAL A CA 1
ATOM 1105 C C . VAL A 1 132 ? -20.156 -0.921 11.379 1.00 97.81 132 VAL A C 1
ATOM 1107 O O . VAL A 1 132 ? -21.344 -1.091 11.116 1.00 97.81 132 VAL A O 1
ATOM 1110 N N . LYS A 1 133 ? -19.497 -1.749 12.198 1.00 97.00 133 LYS A N 1
ATOM 1111 C CA . LYS A 1 133 ? -20.119 -2.914 12.846 1.00 97.00 133 LYS A CA 1
ATOM 1112 C C . LYS A 1 133 ? -19.368 -3.326 14.110 1.00 97.00 133 LYS A C 1
ATOM 1114 O O . LYS A 1 133 ? -18.226 -2.932 14.344 1.00 97.00 133 LYS A O 1
ATOM 1119 N N . GLU A 1 134 ? -20.020 -4.150 14.914 1.00 97.50 134 GLU A N 1
ATOM 1120 C CA . GLU A 1 134 ? -19.470 -4.762 16.120 1.00 97.50 134 GLU A CA 1
ATOM 1121 C C . GLU A 1 134 ? -20.053 -6.176 16.251 1.00 97.50 134 GLU A C 1
ATOM 1123 O O . GLU A 1 134 ? -21.261 -6.343 16.078 1.00 97.50 134 GLU A O 1
ATOM 1128 N N . ASP A 1 135 ? -19.211 -7.178 16.514 1.00 96.56 135 ASP A N 1
ATOM 1129 C CA . ASP A 1 135 ? -19.640 -8.553 16.833 1.00 96.56 135 ASP A CA 1
ATOM 1130 C C . ASP A 1 135 ? -19.383 -8.861 18.314 1.00 96.56 135 ASP A C 1
ATOM 1132 O O . ASP A 1 135 ? -19.343 -7.931 19.102 1.00 96.56 135 ASP A O 1
ATOM 1136 N N . GLU A 1 136 ? -19.272 -10.112 18.757 1.00 96.06 136 GLU A N 1
ATOM 1137 C CA . GLU A 1 136 ? -19.023 -10.420 20.175 1.00 96.06 136 GLU A CA 1
ATOM 1138 C C . GLU A 1 136 ? -17.610 -10.024 20.641 1.00 96.06 136 GLU A C 1
ATOM 1140 O O . GLU A 1 136 ? -17.443 -9.587 21.782 1.00 96.06 136 GLU A O 1
ATOM 1145 N N . GLU A 1 137 ? -16.612 -10.076 19.758 1.00 96.50 137 GLU A N 1
ATOM 1146 C CA . GLU A 1 137 ? -15.192 -9.937 20.104 1.00 96.50 137 GLU A CA 1
ATOM 1147 C C . GLU A 1 137 ? -14.567 -8.631 19.598 1.00 96.50 137 GLU A C 1
ATOM 1149 O O . GLU A 1 137 ? -13.623 -8.109 20.206 1.00 96.50 137 GLU A O 1
ATOM 1154 N N . ARG A 1 138 ? -15.070 -8.086 18.485 1.00 97.69 138 ARG A N 1
ATOM 1155 C CA . ARG A 1 138 ? -14.403 -7.040 17.706 1.00 97.69 138 ARG A CA 1
ATOM 1156 C C . ARG A 1 138 ? -15.314 -5.878 17.321 1.00 97.69 138 ARG A C 1
ATOM 1158 O O . ARG A 1 138 ? -16.523 -6.015 17.140 1.00 97.69 138 ARG A O 1
ATOM 1165 N N . ILE A 1 139 ? -14.681 -4.719 17.152 1.00 97.94 139 ILE A N 1
ATOM 1166 C CA . ILE A 1 139 ? -15.246 -3.515 16.538 1.00 97.94 139 ILE A CA 1
ATOM 1167 C C . ILE A 1 139 ? -14.547 -3.309 15.200 1.00 97.94 139 ILE A C 1
ATOM 1169 O O . ILE A 1 139 ? -13.323 -3.427 15.122 1.00 97.94 139 ILE A O 1
ATOM 1173 N N . TYR A 1 140 ? -15.321 -2.997 14.166 1.00 98.12 140 TYR A N 1
ATOM 1174 C CA . TYR A 1 140 ? -14.837 -2.825 12.803 1.00 98.12 140 TYR A CA 1
ATOM 1175 C C . TYR A 1 140 ? -15.104 -1.411 12.317 1.00 98.12 140 TYR A C 1
ATOM 1177 O O . TYR A 1 140 ? -16.147 -0.821 12.624 1.00 98.12 140 TYR A O 1
ATOM 1185 N N . TYR A 1 141 ? -14.171 -0.910 11.521 1.00 98.25 141 TYR A N 1
ATOM 1186 C CA . TYR A 1 141 ? -14.147 0.456 11.046 1.00 98.25 141 TYR A CA 1
ATOM 1187 C C . TYR A 1 141 ? -13.827 0.508 9.565 1.00 98.25 141 TYR A C 1
ATOM 1189 O O . TYR A 1 141 ? -13.075 -0.329 9.061 1.00 98.25 141 TYR A O 1
ATOM 1197 N N . GLU A 1 142 ? -14.343 1.527 8.894 1.00 98.25 142 GLU A N 1
ATOM 1198 C CA . GLU A 1 142 ? -14.049 1.784 7.492 1.00 98.25 142 GLU A CA 1
ATOM 1199 C C . GLU A 1 142 ? -13.906 3.282 7.233 1.00 98.25 142 GLU A C 1
ATOM 1201 O O . GLU A 1 142 ? -14.451 4.120 7.955 1.00 98.25 142 GLU A O 1
ATOM 1206 N N . LYS A 1 143 ? -13.141 3.618 6.195 1.00 97.88 143 LYS A N 1
ATOM 1207 C CA . LYS A 1 143 ? -13.046 4.972 5.659 1.00 97.88 143 LYS A CA 1
ATOM 1208 C C . LYS A 1 143 ? -12.675 4.932 4.182 1.00 97.88 143 LYS A C 1
ATOM 1210 O O . LYS A 1 143 ? -11.746 4.228 3.795 1.00 97.88 143 LYS A O 1
ATOM 1215 N N . THR A 1 144 ? -13.366 5.725 3.369 1.00 97.81 144 THR A N 1
ATOM 1216 C CA . THR A 1 144 ? -12.916 6.028 2.003 1.00 97.81 144 THR A CA 1
ATOM 1217 C C . THR A 1 144 ? -11.949 7.203 2.059 1.00 97.81 144 THR A C 1
ATOM 1219 O O . THR A 1 144 ? -12.258 8.224 2.672 1.00 97.81 144 THR A O 1
ATOM 1222 N N . ILE A 1 145 ? -10.778 7.062 1.446 1.00 97.94 145 ILE A N 1
ATOM 1223 C CA . ILE A 1 145 ? -9.746 8.100 1.437 1.00 97.94 145 ILE A CA 1
ATOM 1224 C C . ILE A 1 145 ? -9.944 8.980 0.213 1.00 97.94 145 ILE A C 1
ATOM 1226 O O . ILE A 1 145 ? -10.054 8.474 -0.903 1.00 97.94 145 ILE A O 1
ATOM 1230 N N . THR A 1 146 ? -9.984 10.295 0.423 1.00 96.38 146 THR A N 1
ATOM 1231 C CA . THR A 1 146 ? -10.302 11.254 -0.651 1.00 96.38 146 THR A CA 1
ATOM 1232 C C . THR A 1 146 ? -9.253 12.343 -0.825 1.00 96.38 146 THR A C 1
ATOM 1234 O O . THR A 1 146 ? -9.297 13.088 -1.803 1.00 96.38 146 THR A O 1
ATOM 1237 N N . THR A 1 147 ? -8.295 12.437 0.099 1.00 97.06 147 THR A N 1
ATOM 1238 C CA . THR A 1 147 ? -7.245 13.460 0.084 1.00 97.06 147 THR A CA 1
ATOM 1239 C C . THR A 1 147 ? -5.862 12.849 0.289 1.00 97.06 147 THR A C 1
ATOM 1241 O O . THR A 1 147 ? -5.705 11.817 0.949 1.00 97.06 147 THR A O 1
ATOM 1244 N N . SER A 1 148 ? -4.834 13.495 -0.270 1.00 96.12 148 SER A N 1
ATOM 1245 C CA . SER A 1 148 ? -3.441 13.065 -0.107 1.00 96.12 148 SER A CA 1
ATOM 1246 C C . SER A 1 148 ? -2.983 13.167 1.350 1.00 96.12 148 SER A C 1
ATOM 1248 O O . SER A 1 148 ? -2.227 12.313 1.797 1.00 96.12 148 SER A O 1
ATOM 1250 N N . GLU A 1 149 ? -3.504 14.129 2.119 1.00 95.12 149 GLU A N 1
ATOM 1251 C CA . GLU A 1 149 ? -3.216 14.276 3.551 1.00 95.12 149 GLU A CA 1
ATOM 1252 C C . GLU A 1 149 ? -3.719 13.076 4.372 1.00 95.12 149 GLU A C 1
ATOM 1254 O O . GLU A 1 149 ? -2.999 12.545 5.221 1.00 95.12 149 GLU A O 1
ATOM 1259 N N . GLU A 1 150 ? -4.944 12.610 4.119 1.00 96.00 150 GLU A N 1
ATOM 1260 C CA . GLU A 1 150 ? -5.469 11.396 4.756 1.00 96.00 150 GLU A CA 1
ATOM 1261 C C . GLU A 1 150 ? -4.649 10.167 4.360 1.00 96.00 150 GLU A C 1
ATOM 1263 O O . GLU A 1 150 ? -4.272 9.359 5.214 1.00 96.00 150 GLU A O 1
ATOM 1268 N N . LEU A 1 151 ? -4.337 10.053 3.067 1.00 96.50 151 LEU A N 1
ATOM 1269 C CA . LEU A 1 151 ? -3.527 8.967 2.535 1.00 96.50 151 LEU A CA 1
ATOM 1270 C C . LEU A 1 151 ? -2.118 8.958 3.142 1.00 96.50 151 LEU A C 1
ATOM 1272 O O . LEU A 1 151 ? -1.593 7.881 3.414 1.00 96.50 151 LEU A O 1
ATOM 1276 N N . GLU A 1 152 ? -1.509 10.120 3.396 1.00 94.94 152 GLU A N 1
ATOM 1277 C CA . GLU A 1 152 ? -0.185 10.234 4.019 1.00 94.94 152 GLU A CA 1
ATOM 1278 C C . GLU A 1 152 ? -0.208 9.772 5.482 1.00 94.94 152 GLU A C 1
ATOM 1280 O O . GLU A 1 152 ? 0.712 9.076 5.920 1.00 94.94 152 GLU A O 1
ATOM 1285 N N . LYS A 1 153 ? -1.274 10.077 6.229 1.00 93.44 153 LYS A N 1
ATOM 1286 C CA . LYS A 1 153 ? -1.389 9.737 7.658 1.00 93.44 153 LYS A CA 1
ATOM 1287 C C . LYS A 1 153 ? -1.594 8.244 7.912 1.00 93.44 153 LYS A C 1
ATOM 1289 O O . LYS A 1 153 ? -1.025 7.696 8.853 1.00 93.44 153 LYS A O 1
ATOM 1294 N N . ILE A 1 154 ? -2.393 7.569 7.086 1.00 94.75 154 ILE A N 1
ATOM 1295 C CA . ILE A 1 154 ? -2.863 6.207 7.386 1.00 94.75 154 ILE A CA 1
ATOM 1296 C C . ILE A 1 154 ? -1.878 5.150 6.894 1.00 94.75 154 ILE A C 1
ATOM 1298 O O . ILE A 1 154 ? -1.550 5.114 5.713 1.00 94.75 154 ILE A O 1
ATOM 1302 N N . THR A 1 155 ? -1.397 4.267 7.766 1.00 92.94 155 THR A N 1
ATOM 1303 C CA . THR A 1 155 ? -0.522 3.153 7.354 1.00 92.94 155 THR A CA 1
ATOM 1304 C C . THR A 1 155 ? -1.192 2.229 6.327 1.00 92.94 155 THR A C 1
ATOM 1306 O O . THR A 1 155 ? -2.406 2.041 6.348 1.00 92.94 155 THR A O 1
ATOM 1309 N N . ILE A 1 156 ? -0.404 1.619 5.434 1.00 93.81 156 ILE A N 1
ATOM 1310 C CA . ILE A 1 156 ? -0.922 0.608 4.496 1.00 93.81 156 ILE A CA 1
ATOM 1311 C C . ILE A 1 156 ? -1.392 -0.634 5.251 1.00 93.81 156 ILE A C 1
ATOM 1313 O O . ILE A 1 156 ? -2.425 -1.218 4.925 1.00 93.81 156 ILE A O 1
ATOM 1317 N N . ASN A 1 157 ? -0.589 -1.057 6.226 1.00 92.81 157 ASN A N 1
ATOM 1318 C CA . ASN A 1 157 ? -0.808 -2.272 6.979 1.00 92.81 157 ASN A CA 1
ATOM 1319 C C . ASN A 1 157 ? -0.300 -2.082 8.413 1.00 92.81 157 ASN A C 1
ATOM 1321 O O . ASN A 1 157 ? 0.824 -1.623 8.632 1.00 92.81 157 ASN A O 1
ATOM 1325 N N . TRP A 1 158 ? -1.141 -2.416 9.387 1.00 93.75 158 TRP A N 1
ATOM 1326 C CA . TRP A 1 158 ? -0.756 -2.513 10.789 1.00 93.75 158 TRP A CA 1
ATOM 1327 C C . TRP A 1 158 ? -1.572 -3.607 11.469 1.00 93.75 158 TRP A C 1
ATOM 1329 O O . TRP A 1 158 ? -2.736 -3.409 11.811 1.00 93.75 158 TRP A O 1
ATOM 1339 N N . ILE A 1 159 ? -0.953 -4.774 11.638 1.00 93.31 159 ILE A N 1
ATOM 1340 C CA . ILE A 1 159 ? -1.592 -5.976 12.177 1.00 93.31 159 ILE A CA 1
ATOM 1341 C C . ILE A 1 159 ? -0.849 -6.438 13.421 1.00 93.31 159 ILE A C 1
ATOM 1343 O O . ILE A 1 159 ? 0.372 -6.611 13.403 1.00 93.31 159 ILE A O 1
ATOM 1347 N N . ASP A 1 160 ? -1.603 -6.732 14.470 1.00 91.56 160 ASP A N 1
ATOM 1348 C CA . ASP A 1 160 ? -1.176 -7.621 15.539 1.00 91.56 160 ASP A CA 1
ATOM 1349 C C . ASP A 1 160 ? -2.343 -8.529 15.985 1.00 91.56 160 ASP A C 1
ATOM 1351 O O . ASP A 1 160 ? -3.325 -8.720 15.269 1.00 91.56 160 ASP A O 1
ATOM 1355 N N . LYS A 1 161 ? -2.228 -9.176 17.150 1.00 91.12 161 LYS A N 1
ATOM 1356 C CA . LYS A 1 161 ? -3.272 -10.081 17.669 1.00 91.12 161 LYS A CA 1
ATOM 1357 C C . LYS A 1 161 ? -4.527 -9.357 18.171 1.00 91.12 161 LYS A C 1
ATOM 1359 O O . LYS A 1 161 ? -5.517 -10.013 18.505 1.00 91.12 161 LYS A O 1
ATOM 1364 N N . GLU A 1 162 ? -4.469 -8.047 18.337 1.00 93.62 162 GLU A N 1
ATOM 1365 C CA . GLU A 1 162 ? -5.484 -7.227 18.984 1.00 93.62 162 GLU A CA 1
ATOM 1366 C C . GLU A 1 162 ? -6.155 -6.266 18.001 1.00 93.62 162 GLU A C 1
ATOM 1368 O O . GLU A 1 162 ? -7.343 -5.983 18.176 1.00 93.62 162 GLU A O 1
ATOM 1373 N N . HIS A 1 163 ? -5.457 -5.837 16.946 1.00 94.69 163 HIS A N 1
ATOM 1374 C CA . HIS A 1 163 ? -6.013 -5.002 15.881 1.00 94.69 163 HIS A CA 1
ATOM 1375 C C . HIS A 1 163 ? -5.429 -5.312 14.502 1.00 94.69 163 HIS A C 1
ATOM 1377 O O . HIS A 1 163 ? -4.366 -5.908 14.349 1.00 94.69 163 HIS A O 1
ATOM 1383 N N . GLU A 1 164 ? -6.146 -4.856 13.486 1.00 96.94 164 GLU A N 1
ATOM 1384 C CA . GLU A 1 164 ? -5.782 -4.969 12.082 1.00 96.94 164 GLU A CA 1
ATOM 1385 C C . GLU A 1 164 ? -6.167 -3.673 11.368 1.00 96.94 164 GLU A C 1
ATOM 1387 O O . GLU A 1 164 ? -7.271 -3.174 11.572 1.00 96.94 164 GLU A O 1
ATOM 1392 N N . VAL A 1 165 ? -5.285 -3.143 10.524 1.00 97.06 165 VAL A N 1
ATOM 1393 C CA . VAL A 1 165 ? -5.556 -2.032 9.602 1.00 97.06 165 VAL A CA 1
ATOM 1394 C C . VAL A 1 165 ? -5.062 -2.433 8.221 1.00 97.06 165 VAL A C 1
ATOM 1396 O O . VAL A 1 165 ? -3.914 -2.859 8.089 1.00 97.06 165 VAL A O 1
ATOM 1399 N N . TYR A 1 166 ? -5.911 -2.269 7.207 1.00 97.06 166 TYR A N 1
ATOM 1400 C CA . TYR A 1 166 ? -5.603 -2.588 5.816 1.00 97.06 166 TYR A CA 1
ATOM 1401 C C . TYR A 1 166 ? -6.070 -1.486 4.875 1.00 97.06 166 TYR A C 1
ATOM 1403 O O . TYR A 1 166 ? -7.239 -1.093 4.901 1.00 97.06 166 TYR A O 1
ATOM 1411 N N . MET A 1 167 ? -5.169 -1.059 3.995 1.00 97.12 167 MET A N 1
ATOM 1412 C CA . MET A 1 167 ? -5.467 -0.196 2.859 1.00 97.12 167 MET A CA 1
ATOM 1413 C C . MET A 1 167 ? -5.685 -1.032 1.594 1.00 97.12 167 MET A C 1
ATOM 1415 O O . MET A 1 167 ? -4.804 -1.766 1.149 1.00 97.12 167 MET A O 1
ATOM 1419 N N . SER A 1 168 ? -6.865 -0.882 1.010 1.00 95.88 168 SER A N 1
ATOM 1420 C CA . SER A 1 168 ? -7.259 -1.401 -0.295 1.00 95.88 168 SER A CA 1
ATOM 1421 C C . SER A 1 168 ? -7.164 -0.285 -1.331 1.00 95.88 168 SER A C 1
ATOM 1423 O O . SER A 1 168 ? -7.620 0.833 -1.085 1.00 95.88 168 SER A O 1
ATOM 1425 N N . ILE A 1 169 ? -6.585 -0.596 -2.490 1.00 96.62 169 ILE A N 1
ATOM 1426 C CA . ILE A 1 169 ? -6.506 0.307 -3.638 1.00 96.62 169 ILE A CA 1
ATOM 1427 C C . ILE A 1 169 ? -7.064 -0.439 -4.843 1.00 96.62 169 ILE A C 1
ATOM 1429 O O . ILE A 1 169 ? -6.528 -1.470 -5.248 1.00 96.62 169 ILE A O 1
ATOM 1433 N N . THR A 1 170 ? -8.154 0.078 -5.401 1.00 96.12 170 THR A N 1
ATOM 1434 C CA . THR A 1 170 ? -8.857 -0.526 -6.537 1.00 96.12 170 THR A CA 1
ATOM 1435 C C . THR A 1 170 ? -8.867 0.450 -7.702 1.00 96.12 170 THR A C 1
ATOM 1437 O O . THR A 1 170 ? -9.127 1.633 -7.520 1.00 96.12 170 THR A O 1
ATOM 1440 N N . GLU A 1 171 ? -8.546 -0.0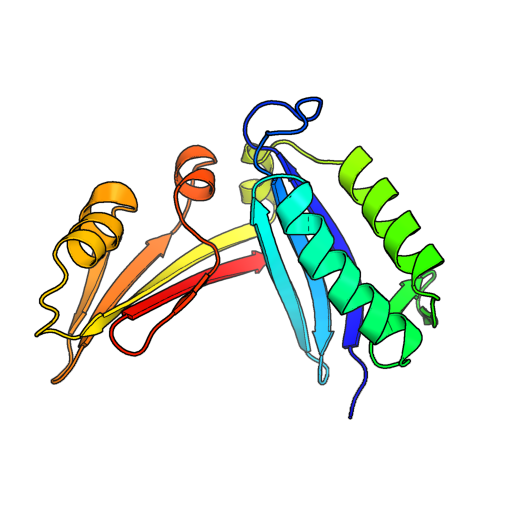26 -8.900 1.00 95.62 171 GLU A N 1
ATOM 1441 C CA . GLU A 1 171 ? -8.578 0.796 -10.111 1.00 95.62 171 GLU A CA 1
ATOM 1442 C C . GLU A 1 171 ? -10.025 1.059 -10.546 1.00 95.62 171 GLU A C 1
ATOM 1444 O O . GLU A 1 171 ? -10.855 0.146 -10.537 1.00 95.62 171 GLU A O 1
ATOM 1449 N N . LYS A 1 172 ? -10.323 2.308 -10.909 1.00 93.94 172 LYS A N 1
ATOM 1450 C CA . LYS A 1 172 ? -11.633 2.724 -11.420 1.00 93.94 172 LYS A CA 1
ATOM 1451 C C . LYS A 1 172 ? -11.884 2.112 -12.799 1.00 93.94 172 LYS A C 1
ATOM 1453 O O . LYS A 1 172 ? -10.956 1.990 -13.598 1.00 93.94 172 LYS A O 1
ATOM 1458 N N . GLN A 1 173 ? -13.136 1.736 -13.055 1.00 79.50 173 GLN A N 1
ATOM 1459 C CA . GLN A 1 173 ? -13.599 1.252 -14.362 1.00 79.50 173 GLN A CA 1
ATOM 1460 C C . GLN A 1 173 ? -13.950 2.399 -15.306 1.00 79.50 173 GLN A C 1
ATOM 1462 O O . GLN A 1 173 ? -14.446 3.437 -14.810 1.00 79.50 173 GLN A O 1
#

Foldseek 3Di:
DAAKEWEDKAKAWAPDLVDQQTKIFIWTFIQDPNDTFIDRQFIGGPVVVVVSLQVVLVCLCVVRYFYDDPNDTHRDHSVRSVVVVVVNSNVHDHLLCLVVWKWKKKKKKFFPPDPPVVVVCLCCPQLNWAFDDDDPTMTMTMDTDNGSVSVNRDGQWDDDPGMTMHMGIDTDD

Sequence (173 aa):
MNPVIELERLVYFFKNKEDRDENKLFLVQEKKEGKVCWIPLTKGWDYQLWYHIGERGGLAEAEELFLHENGEAKKVTIEEYVKSCRETLNKAIPAETIFNRFDIQVTASRKKDLKRDYIIQTIEKEYGLEKVKEDEERIYYEKTITTSEELEKITINWIDKEHEVYMSITEKQ

Radius of gyration: 17.55 Å; chains: 1; bounding box: 40×39×51 Å